Protein AF-A0A357WUJ0-F1 (afdb_monomer_lite)

Structure (mmCIF, N/CA/C/O backbone):
data_AF-A0A357WUJ0-F1
#
_entry.id   AF-A0A357WUJ0-F1
#
loop_
_atom_site.group_PDB
_atom_site.id
_atom_site.type_symbol
_atom_site.label_atom_id
_atom_site.label_alt_id
_atom_site.label_comp_id
_atom_site.label_asym_id
_atom_site.label_entity_id
_atom_site.label_seq_id
_atom_site.pdbx_PDB_ins_code
_atom_site.Cartn_x
_atom_site.Cartn_y
_atom_site.Cartn_z
_atom_site.occupancy
_atom_site.B_iso_or_equiv
_atom_site.auth_seq_id
_atom_site.auth_comp_id
_atom_site.auth_asym_id
_atom_site.auth_atom_id
_atom_site.pdbx_PDB_model_num
ATOM 1 N N . MET A 1 1 ? -15.437 -24.129 -7.606 1.00 64.75 1 MET A N 1
ATOM 2 C CA . MET A 1 1 ? -13.995 -24.449 -7.755 1.00 64.75 1 MET A CA 1
ATOM 3 C C . MET A 1 1 ? -13.403 -23.920 -9.060 1.00 64.75 1 MET A C 1
ATOM 5 O O . MET A 1 1 ? -12.441 -23.173 -8.972 1.00 64.75 1 MET A O 1
ATOM 9 N N . LYS A 1 2 ? -14.008 -24.182 -10.235 1.00 78.00 2 LYS A N 1
ATOM 10 C CA . LYS A 1 2 ? -13.553 -23.635 -11.537 1.00 78.00 2 LYS A CA 1
ATOM 11 C C . LYS A 1 2 ? -13.317 -22.113 -11.515 1.00 78.00 2 LYS A C 1
ATOM 13 O O . LYS A 1 2 ? -12.256 -21.658 -11.914 1.00 78.00 2 LYS A O 1
ATOM 18 N N . SER A 1 3 ? -14.244 -21.351 -10.926 1.00 80.38 3 SER A N 1
ATOM 19 C CA . SER A 1 3 ? -14.113 -19.890 -10.787 1.00 80.38 3 SER A CA 1
ATOM 20 C C . SER A 1 3 ? -12.886 -19.440 -9.983 1.00 80.38 3 SER A C 1
ATOM 22 O O . SER A 1 3 ? -12.303 -18.426 -10.331 1.00 80.38 3 SER A O 1
ATOM 24 N N . ARG A 1 4 ? -12.473 -20.183 -8.942 1.00 82.69 4 ARG A N 1
ATOM 25 C CA . ARG A 1 4 ? -11.323 -19.812 -8.092 1.00 82.69 4 ARG A CA 1
ATOM 26 C C . ARG A 1 4 ? -9.985 -20.037 -8.803 1.00 82.69 4 ARG A C 1
ATOM 28 O O . ARG A 1 4 ? -9.049 -19.269 -8.623 1.00 82.69 4 ARG A O 1
ATOM 35 N N . ILE A 1 5 ? -9.912 -21.089 -9.620 1.00 85.12 5 ILE A N 1
ATOM 36 C CA . ILE A 1 5 ? -8.725 -21.407 -10.425 1.00 85.12 5 ILE A CA 1
ATOM 37 C C . ILE A 1 5 ? -8.556 -20.357 -11.527 1.00 85.12 5 ILE A C 1
ATOM 39 O O . ILE A 1 5 ? -7.461 -19.843 -11.725 1.00 85.12 5 ILE A O 1
ATOM 43 N N . ILE A 1 6 ? -9.654 -19.986 -12.193 1.00 86.56 6 ILE A N 1
ATOM 44 C CA . ILE A 1 6 ? -9.647 -18.975 -13.255 1.00 86.56 6 ILE A CA 1
ATOM 45 C C . ILE A 1 6 ? -9.190 -17.614 -12.711 1.00 86.56 6 ILE A C 1
ATOM 47 O O . ILE A 1 6 ? -8.303 -17.002 -13.297 1.00 86.56 6 ILE A O 1
ATOM 51 N N . THR A 1 7 ? -9.713 -17.167 -11.562 1.00 86.81 7 THR A N 1
ATOM 52 C CA . THR A 1 7 ? -9.271 -15.904 -10.942 1.00 86.81 7 THR A CA 1
ATOM 53 C C . THR A 1 7 ? -7.803 -15.938 -10.523 1.00 86.81 7 THR A C 1
ATOM 55 O O . THR A 1 7 ? -7.110 -14.939 -10.684 1.00 86.81 7 THR A O 1
ATOM 58 N N . GLY A 1 8 ? -7.308 -17.083 -10.037 1.00 80.38 8 GLY A N 1
ATOM 59 C CA . GLY A 1 8 ? -5.894 -17.252 -9.690 1.00 80.38 8 GLY A CA 1
ATOM 60 C C . GLY A 1 8 ? -4.973 -17.129 -10.906 1.00 80.38 8 GLY A C 1
ATOM 61 O O . GLY A 1 8 ? -4.005 -16.376 -10.868 1.00 80.38 8 GLY A O 1
ATOM 62 N N . ILE A 1 9 ? -5.311 -17.802 -12.011 1.00 86.38 9 ILE A N 1
ATOM 63 C CA . ILE A 1 9 ? -4.540 -17.725 -13.263 1.00 86.38 9 ILE A CA 1
ATOM 64 C C . ILE A 1 9 ? -4.535 -16.293 -13.803 1.00 86.38 9 ILE A C 1
ATOM 66 O O . ILE A 1 9 ? -3.476 -15.775 -14.147 1.00 86.38 9 ILE A O 1
ATOM 70 N N . ILE A 1 10 ? -5.698 -15.634 -13.835 1.00 86.75 10 ILE A N 1
ATOM 71 C CA . ILE A 1 10 ? -5.809 -14.243 -14.295 1.00 86.75 10 ILE A CA 1
ATOM 72 C C . ILE A 1 10 ? -4.949 -13.319 -13.425 1.00 86.75 10 ILE A C 1
ATOM 74 O O . ILE A 1 10 ? -4.231 -12.484 -13.967 1.00 86.75 10 ILE A O 1
ATOM 78 N N . GLY A 1 11 ? -4.972 -13.492 -12.100 1.00 81.00 11 GLY A N 1
ATOM 79 C CA . GLY A 1 11 ? -4.160 -12.701 -11.175 1.00 81.00 11 GLY A CA 1
ATOM 80 C C . GLY A 1 11 ? -2.656 -12.865 -11.405 1.00 81.00 11 GLY A C 1
ATOM 81 O O . GLY A 1 11 ? -1.936 -11.872 -11.455 1.00 81.00 11 GLY A O 1
ATOM 82 N N . ILE A 1 12 ? -2.186 -14.099 -11.614 1.00 81.69 12 ILE A N 1
ATOM 83 C CA . ILE A 1 12 ? -0.768 -14.387 -11.886 1.00 81.69 12 ILE A CA 1
ATOM 84 C C . ILE A 1 12 ? -0.334 -13.773 -13.221 1.00 81.69 12 ILE A C 1
ATOM 86 O O . ILE A 1 12 ? 0.694 -13.104 -13.288 1.00 81.69 12 ILE A O 1
ATOM 90 N N . VAL A 1 13 ? -1.129 -13.954 -14.279 1.00 84.25 13 VAL A N 1
ATOM 91 C CA . VAL A 1 13 ? -0.835 -13.380 -15.602 1.00 84.25 13 VAL A CA 1
ATOM 92 C C . VAL A 1 13 ? -0.794 -11.853 -15.531 1.00 84.25 13 VAL A C 1
ATOM 94 O O . VAL A 1 13 ? 0.121 -11.232 -16.069 1.00 84.25 13 VAL A O 1
ATOM 97 N N . LEU A 1 14 ? -1.746 -11.243 -14.826 1.00 83.25 14 LEU A N 1
ATOM 98 C CA . LEU A 1 14 ? -1.808 -9.799 -14.635 1.00 83.25 14 LEU A CA 1
ATOM 99 C C . LEU A 1 14 ? -0.593 -9.279 -13.848 1.00 83.25 14 LEU A C 1
ATOM 101 O O . LEU A 1 14 ? -0.007 -8.277 -14.247 1.00 83.25 14 LEU A O 1
ATOM 105 N N . LEU A 1 15 ? -0.151 -9.989 -12.805 1.00 79.81 15 LEU A N 1
ATOM 106 C CA . LEU A 1 15 ? 1.065 -9.650 -12.059 1.00 79.81 15 LEU A CA 1
ATOM 107 C C . LEU A 1 15 ? 2.308 -9.673 -12.960 1.00 79.81 15 LEU A C 1
ATOM 109 O O . LEU A 1 15 ? 3.083 -8.716 -12.951 1.00 79.81 15 LEU A O 1
ATOM 113 N N . ILE A 1 16 ? 2.466 -10.714 -13.784 1.00 79.25 16 ILE A N 1
ATOM 114 C CA . ILE A 1 16 ? 3.590 -10.841 -14.727 1.00 79.25 16 ILE A CA 1
ATOM 115 C C . ILE A 1 16 ? 3.592 -9.681 -15.733 1.00 79.25 16 ILE A C 1
ATOM 117 O O . ILE A 1 16 ? 4.635 -9.080 -15.980 1.00 79.25 16 ILE A O 1
ATOM 121 N N . ILE A 1 17 ? 2.428 -9.320 -16.283 1.00 80.62 17 ILE A N 1
ATOM 122 C CA . ILE A 1 17 ? 2.306 -8.204 -17.234 1.00 80.62 17 ILE A CA 1
ATOM 123 C C . ILE A 1 17 ? 2.736 -6.882 -16.585 1.00 80.62 17 ILE A C 1
ATOM 125 O O . ILE A 1 17 ? 3.492 -6.114 -17.182 1.00 80.62 17 ILE A O 1
ATOM 129 N N . ILE A 1 18 ? 2.295 -6.616 -15.353 1.00 78.88 18 ILE A N 1
ATOM 130 C CA . ILE A 1 18 ? 2.636 -5.379 -14.636 1.00 78.88 18 ILE A CA 1
ATOM 131 C C . ILE A 1 18 ? 4.134 -5.341 -14.285 1.00 78.88 18 ILE A C 1
ATOM 133 O O . ILE A 1 18 ? 4.746 -4.271 -14.314 1.00 78.88 18 ILE A O 1
ATOM 137 N N . LEU A 1 19 ? 4.749 -6.499 -14.021 1.00 73.31 19 LEU A N 1
ATOM 138 C CA . LEU A 1 19 ? 6.188 -6.620 -13.776 1.00 73.31 19 LEU A CA 1
ATOM 139 C C . LEU A 1 19 ? 7.039 -6.353 -15.032 1.00 73.31 19 LEU A C 1
ATOM 141 O O . LEU A 1 19 ? 8.203 -5.985 -14.903 1.00 73.31 19 LEU A O 1
ATOM 145 N N . ILE A 1 20 ? 6.482 -6.496 -16.238 1.00 74.25 20 ILE A N 1
ATOM 146 C CA . ILE A 1 20 ? 7.167 -6.179 -17.506 1.00 74.25 20 ILE A CA 1
ATOM 147 C C . ILE A 1 20 ? 6.956 -4.704 -17.900 1.00 74.25 20 ILE A C 1
ATOM 149 O O . ILE A 1 20 ? 7.845 -4.081 -18.476 1.00 74.25 20 ILE A O 1
ATOM 153 N N . LEU A 1 21 ? 5.800 -4.122 -17.563 1.00 74.81 21 LEU A N 1
ATOM 154 C CA . LEU A 1 21 ? 5.463 -2.713 -17.816 1.00 74.81 21 LEU A CA 1
ATOM 155 C C . LEU A 1 21 ? 6.345 -1.734 -17.009 1.00 74.81 21 LEU A C 1
ATOM 157 O O . LEU A 1 21 ? 6.962 -2.144 -16.027 1.00 74.81 21 LEU A O 1
ATOM 161 N N . PRO A 1 22 ? 6.404 -0.429 -17.355 1.00 73.50 22 PRO A N 1
ATOM 162 C CA . PRO A 1 22 ? 7.285 0.522 -16.678 1.00 73.50 22 PRO A CA 1
ATOM 163 C C . PRO A 1 22 ? 7.011 0.579 -15.164 1.00 73.50 22 PRO A C 1
ATOM 165 O O . PRO A 1 22 ? 5.896 0.280 -14.728 1.00 73.50 22 PRO A O 1
ATOM 168 N N . PRO A 1 23 ? 7.997 0.991 -14.344 1.00 71.19 23 PRO A N 1
ATOM 169 C CA . PRO A 1 23 ? 7.908 0.959 -12.879 1.00 71.19 23 PRO A CA 1
ATOM 170 C C . PRO A 1 23 ? 6.668 1.674 -12.319 1.00 71.19 23 PRO A C 1
ATOM 172 O O . PRO A 1 23 ? 6.100 1.222 -11.327 1.00 71.19 23 PRO A O 1
ATOM 175 N N . ILE A 1 24 ? 6.169 2.702 -13.020 1.00 75.88 24 ILE A N 1
ATOM 176 C CA . ILE A 1 24 ? 4.910 3.402 -12.713 1.00 75.88 24 ILE A CA 1
ATOM 177 C C . ILE A 1 24 ? 3.708 2.453 -12.570 1.00 75.88 24 ILE A C 1
ATOM 179 O O . ILE A 1 24 ? 2.878 2.641 -11.682 1.00 75.88 24 ILE A O 1
ATOM 183 N N . ALA A 1 25 ? 3.617 1.417 -13.410 1.00 80.50 25 ALA A N 1
ATOM 184 C CA . ALA A 1 25 ? 2.480 0.503 -13.420 1.00 80.50 25 ALA A CA 1
ATOM 185 C C . ALA A 1 25 ? 2.437 -0.359 -12.152 1.00 80.50 25 ALA A C 1
ATOM 187 O O . ALA A 1 25 ? 1.358 -0.602 -11.613 1.00 80.50 25 ALA A O 1
ATOM 188 N N . LEU A 1 26 ? 3.603 -0.765 -11.633 1.00 79.56 26 LEU A N 1
ATOM 189 C CA . LEU A 1 26 ? 3.664 -1.479 -10.359 1.00 79.56 26 LEU A CA 1
ATOM 190 C C . LEU A 1 26 ? 3.274 -0.595 -9.191 1.00 79.56 26 LEU A C 1
ATOM 192 O O . LEU A 1 26 ? 2.575 -1.075 -8.314 1.00 79.56 26 LEU A O 1
ATOM 196 N N . PHE A 1 27 ? 3.676 0.675 -9.167 1.00 82.62 27 PHE A N 1
ATOM 197 C CA . PHE A 1 27 ? 3.281 1.566 -8.074 1.00 82.62 27 PHE A CA 1
ATOM 198 C C . PHE A 1 27 ? 1.765 1.743 -8.004 1.00 82.62 27 PHE A C 1
ATOM 200 O O . PHE A 1 27 ? 1.192 1.667 -6.921 1.00 82.62 27 PHE A O 1
ATOM 207 N N . ILE A 1 28 ? 1.106 1.894 -9.156 1.00 84.62 28 ILE A N 1
ATOM 208 C CA . ILE A 1 28 ? -0.358 1.970 -9.233 1.00 84.62 28 ILE A CA 1
ATOM 209 C C . ILE A 1 28 ? -0.990 0.654 -8.759 1.00 84.62 28 ILE A C 1
ATOM 211 O O . ILE A 1 28 ? -1.930 0.675 -7.966 1.00 84.62 28 ILE A O 1
ATOM 215 N N . ALA A 1 29 ? -0.455 -0.489 -9.195 1.00 85.75 29 ALA A N 1
ATOM 216 C CA . ALA A 1 29 ? -0.955 -1.800 -8.791 1.00 85.75 29 ALA A CA 1
ATOM 217 C C . ALA A 1 29 ? -0.766 -2.068 -7.289 1.00 85.75 29 ALA A C 1
ATOM 219 O O . ALA A 1 29 ? -1.701 -2.513 -6.628 1.00 85.75 29 ALA A O 1
ATOM 220 N N . LEU A 1 30 ? 0.408 -1.750 -6.732 1.00 85.25 30 LEU A N 1
ATOM 221 C CA . LEU A 1 30 ? 0.688 -1.848 -5.300 1.00 85.25 30 LEU A CA 1
ATOM 222 C C . LEU A 1 30 ? -0.183 -0.887 -4.495 1.00 85.25 30 LEU A C 1
ATOM 224 O O . LEU A 1 30 ? -0.688 -1.274 -3.452 1.00 85.25 30 LEU A O 1
ATOM 228 N N . SER A 1 31 ? -0.386 0.342 -4.969 1.00 87.81 31 SER A N 1
ATOM 229 C CA . SER A 1 31 ? -1.263 1.315 -4.312 1.00 87.81 31 SER A CA 1
ATOM 230 C C . SER A 1 31 ? -2.698 0.797 -4.233 1.00 87.81 31 SER A C 1
ATOM 232 O O . SER A 1 31 ? -3.291 0.782 -3.153 1.00 87.81 31 SER A O 1
ATOM 234 N N . ALA A 1 32 ? -3.225 0.280 -5.348 1.00 87.50 32 ALA A N 1
ATOM 235 C CA . ALA A 1 32 ? -4.545 -0.338 -5.390 1.00 87.50 32 ALA A CA 1
ATOM 236 C C . ALA A 1 32 ? -4.630 -1.575 -4.481 1.00 87.50 32 ALA A C 1
ATOM 238 O O . ALA A 1 32 ? -5.606 -1.724 -3.747 1.00 87.50 32 ALA A O 1
ATOM 239 N N . ALA A 1 33 ? -3.603 -2.431 -4.481 1.00 87.31 33 ALA A N 1
ATOM 240 C CA . ALA A 1 33 ? -3.540 -3.613 -3.625 1.00 87.31 33 ALA A CA 1
ATOM 241 C C . ALA A 1 33 ? -3.484 -3.246 -2.133 1.00 87.31 33 ALA A C 1
ATOM 243 O O . ALA A 1 33 ? -4.226 -3.822 -1.345 1.00 87.31 33 ALA A O 1
ATOM 244 N N . CYS A 1 34 ? -2.671 -2.260 -1.744 1.00 87.12 34 CYS A N 1
ATOM 245 C CA . CYS A 1 34 ? -2.598 -1.750 -0.375 1.00 87.12 34 CYS A CA 1
ATOM 246 C C . CYS A 1 34 ? -3.931 -1.148 0.077 1.00 87.12 34 CYS A C 1
ATOM 248 O O . CYS A 1 34 ? -4.398 -1.457 1.172 1.00 87.12 34 CYS A O 1
ATOM 250 N N . ALA A 1 35 ? -4.574 -0.345 -0.775 1.00 86.62 35 ALA A N 1
ATOM 251 C CA . ALA A 1 35 ? -5.876 0.241 -0.480 1.00 86.62 35 ALA A CA 1
ATOM 252 C C . ALA A 1 35 ? -6.963 -0.832 -0.299 1.00 86.62 35 ALA A C 1
ATOM 254 O O . ALA A 1 35 ? -7.726 -0.772 0.665 1.00 86.62 35 ALA A O 1
ATOM 255 N N . LEU A 1 36 ? -7.013 -1.826 -1.195 1.00 87.69 36 LEU A N 1
ATOM 256 C CA . LEU A 1 36 ? -7.961 -2.942 -1.120 1.00 87.69 36 LEU A CA 1
ATOM 257 C C . LEU A 1 36 ? -7.705 -3.823 0.102 1.00 87.69 36 LEU A C 1
ATOM 259 O O . LEU A 1 36 ? -8.644 -4.120 0.832 1.00 87.69 36 LEU A O 1
ATOM 263 N N . ALA A 1 37 ? -6.450 -4.183 0.370 1.00 85.69 37 ALA A N 1
ATOM 264 C CA . ALA A 1 37 ? -6.087 -4.991 1.529 1.00 85.69 37 ALA A CA 1
ATOM 265 C C . ALA A 1 37 ? -6.464 -4.295 2.840 1.00 85.69 37 ALA A C 1
ATOM 267 O O . ALA A 1 37 ? -7.031 -4.923 3.730 1.00 85.69 37 ALA A O 1
ATOM 268 N N . MET A 1 38 ? -6.213 -2.987 2.947 1.00 86.06 38 MET A N 1
ATOM 269 C CA . MET A 1 38 ? -6.623 -2.208 4.114 1.00 86.06 38 MET A CA 1
ATOM 270 C C . MET A 1 38 ? -8.141 -2.084 4.214 1.00 86.06 38 MET A C 1
ATOM 272 O O . MET A 1 38 ? -8.688 -2.239 5.302 1.00 86.06 38 MET A O 1
ATOM 276 N N . PHE A 1 39 ? -8.842 -1.858 3.104 1.00 85.50 39 PHE A N 1
ATOM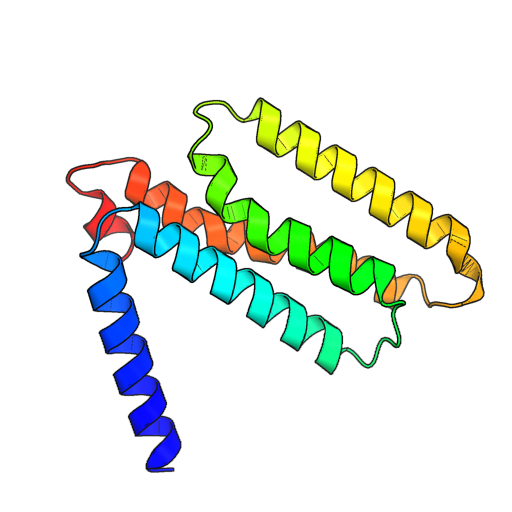 277 C CA . PHE A 1 39 ? -10.302 -1.845 3.093 1.00 85.50 39 PHE A CA 1
ATOM 278 C C . PHE A 1 39 ? -10.888 -3.179 3.582 1.00 85.50 39 PHE A C 1
ATOM 280 O O . PHE A 1 39 ? -11.746 -3.189 4.465 1.00 85.50 39 PHE A O 1
ATOM 287 N N . GLU A 1 40 ? -10.390 -4.306 3.069 1.00 85.00 40 GLU A N 1
ATOM 288 C CA . GLU A 1 40 ? -10.828 -5.641 3.479 1.00 85.00 40 GLU A CA 1
ATOM 289 C C . GLU A 1 40 ? -10.495 -5.927 4.948 1.00 85.00 40 GLU A C 1
ATOM 291 O O . GLU A 1 40 ? -11.379 -6.352 5.696 1.00 85.00 40 GLU A O 1
ATOM 296 N N . LEU A 1 41 ? -9.273 -5.617 5.397 1.00 82.31 41 LEU A N 1
ATOM 297 C CA . LEU A 1 41 ? -8.860 -5.758 6.798 1.00 82.31 41 LEU A CA 1
ATOM 298 C C . LEU A 1 41 ? -9.772 -4.960 7.734 1.00 82.31 41 LEU A C 1
ATOM 300 O O . LEU A 1 41 ? -10.284 -5.507 8.712 1.00 82.31 41 LEU A O 1
ATOM 304 N N . LEU A 1 42 ? -10.020 -3.683 7.430 1.00 77.00 42 LEU A N 1
ATOM 305 C CA . LEU A 1 42 ? -10.849 -2.823 8.275 1.00 77.00 42 LEU A CA 1
ATOM 306 C C . LEU A 1 42 ? -12.323 -3.247 8.246 1.00 77.00 42 LEU A C 1
ATOM 308 O O . LEU A 1 42 ? -12.973 -3.226 9.288 1.00 77.00 42 LEU A O 1
ATOM 312 N N . SER A 1 43 ? -12.838 -3.687 7.094 1.00 75.06 43 SER A N 1
ATOM 313 C CA . SER A 1 43 ? -14.217 -4.181 6.976 1.00 75.06 43 SER A CA 1
ATOM 314 C C . SER A 1 43 ? -14.449 -5.487 7.750 1.00 75.06 43 SER A C 1
ATOM 316 O O . SER A 1 43 ? -15.482 -5.642 8.401 1.00 75.06 43 SER A O 1
ATOM 318 N N . THR A 1 44 ? -13.466 -6.395 7.747 1.00 71.06 44 THR A N 1
ATOM 319 C CA . THR A 1 44 ? -13.543 -7.704 8.421 1.00 71.06 44 THR A CA 1
ATOM 320 C C . THR A 1 44 ? -13.376 -7.585 9.930 1.00 71.06 44 THR A C 1
ATOM 322 O O . THR A 1 44 ? -13.921 -8.385 10.685 1.00 71.06 44 THR A O 1
ATOM 325 N N . THR A 1 45 ? -12.665 -6.557 10.396 1.00 68.88 45 THR A N 1
ATOM 326 C CA . THR A 1 45 ? -12.433 -6.352 11.831 1.00 68.88 45 THR A CA 1
ATOM 327 C C . THR A 1 45 ? -13.738 -6.016 12.583 1.00 68.88 45 THR A C 1
ATOM 329 O O . THR A 1 45 ? -13.713 -5.918 13.806 1.00 68.88 45 THR A O 1
ATOM 332 N N . HIS A 1 46 ? -14.888 -5.841 11.898 1.00 55.44 46 HIS A N 1
ATOM 333 C CA . HIS A 1 46 ? -16.184 -5.411 12.465 1.00 55.44 46 HIS A CA 1
ATOM 334 C C . HIS A 1 46 ? -16.084 -4.177 13.374 1.00 55.44 46 HIS A C 1
ATOM 336 O O . HIS A 1 46 ? -17.030 -3.812 14.072 1.00 55.44 46 HIS A O 1
ATOM 342 N N . ALA A 1 47 ? -14.937 -3.504 13.346 1.00 52.91 47 ALA A N 1
ATOM 343 C CA . ALA A 1 47 ? -14.715 -2.262 14.015 1.00 52.91 47 ALA A CA 1
ATOM 344 C C . ALA A 1 47 ? -15.532 -1.263 13.214 1.00 52.91 47 ALA A C 1
ATOM 346 O O . ALA A 1 47 ? -15.174 -0.880 12.101 1.00 52.91 47 ALA A O 1
ATOM 347 N N . THR A 1 48 ? -16.647 -0.845 13.793 1.00 52.44 48 THR A N 1
ATOM 348 C CA . THR A 1 48 ? -17.427 0.335 13.423 1.00 52.44 48 THR A CA 1
ATOM 349 C C . THR A 1 48 ? -16.598 1.609 13.615 1.00 52.44 48 THR A C 1
ATOM 351 O O . THR A 1 48 ? -17.076 2.608 14.142 1.00 52.44 48 THR A O 1
ATOM 354 N N . LEU A 1 49 ? -15.321 1.579 13.235 1.00 58.97 49 LEU A N 1
ATOM 355 C CA . LEU A 1 49 ? -14.421 2.707 13.195 1.00 58.97 49 LEU A CA 1
ATOM 356 C C . LEU A 1 49 ? -15.066 3.784 12.342 1.00 58.97 49 LEU A C 1
ATOM 358 O O . LEU A 1 49 ? -15.533 3.520 11.232 1.00 58.97 49 LEU A O 1
ATOM 362 N N . ASP A 1 50 ? -15.084 5.004 12.871 1.00 69.81 50 ASP A N 1
ATOM 363 C CA . ASP A 1 50 ? -15.561 6.150 12.124 1.00 69.81 50 ASP A CA 1
ATOM 364 C C . ASP A 1 50 ? -14.910 6.189 10.757 1.00 69.81 50 ASP A C 1
ATOM 366 O O . ASP A 1 50 ? -13.710 5.936 10.587 1.00 69.81 50 ASP A O 1
ATOM 370 N N . ARG A 1 51 ? -15.731 6.604 9.794 1.00 76.00 51 ARG A N 1
ATOM 371 C CA . ARG A 1 51 ? -15.337 6.822 8.404 1.00 76.00 51 ARG A CA 1
ATOM 372 C C . ARG A 1 51 ? -14.035 7.624 8.310 1.00 76.00 51 ARG A C 1
ATOM 374 O O . ARG A 1 51 ? -13.239 7.360 7.422 1.00 76.00 51 ARG A O 1
ATOM 381 N N . GLY A 1 52 ? -13.785 8.531 9.259 1.00 77.44 52 GLY A N 1
ATOM 382 C CA . GLY A 1 52 ? -12.534 9.282 9.371 1.00 77.44 52 GLY A CA 1
ATOM 383 C C . GLY A 1 52 ? -11.284 8.408 9.532 1.00 77.44 52 GLY A C 1
ATOM 384 O O . GLY A 1 52 ? -10.349 8.571 8.758 1.00 77.44 52 GLY A O 1
ATOM 385 N N . MET A 1 53 ? -11.263 7.452 10.472 1.00 77.94 53 MET A N 1
ATOM 386 C CA . MET A 1 53 ? -10.098 6.562 10.639 1.00 77.94 53 MET A CA 1
ATOM 387 C C . MET A 1 53 ? -9.900 5.694 9.402 1.00 77.94 53 MET A C 1
ATOM 389 O O . MET A 1 53 ? -8.786 5.568 8.913 1.00 77.94 53 MET A O 1
ATOM 393 N N . LEU A 1 54 ? -10.995 5.174 8.850 1.00 82.38 54 LEU A N 1
ATOM 394 C CA . LEU A 1 54 ? -10.969 4.317 7.670 1.00 82.38 54 LEU A CA 1
ATOM 395 C C . LEU A 1 54 ? -10.364 5.052 6.457 1.00 82.38 54 LEU A C 1
ATOM 397 O O . LEU A 1 54 ? -9.432 4.556 5.826 1.00 82.38 54 LEU A O 1
ATOM 401 N N . ILE A 1 55 ? -10.831 6.272 6.177 1.00 84.56 55 ILE A N 1
ATOM 402 C CA . ILE A 1 55 ? -10.330 7.104 5.073 1.00 84.56 55 ILE A CA 1
ATOM 403 C C . ILE A 1 55 ? -8.853 7.461 5.278 1.00 84.56 55 ILE A C 1
ATOM 405 O O . ILE A 1 55 ? -8.064 7.390 4.334 1.00 84.56 55 ILE A O 1
ATOM 409 N N . VAL A 1 56 ? -8.455 7.813 6.503 1.00 86.44 56 VAL A N 1
ATOM 410 C CA . VAL A 1 56 ? -7.072 8.203 6.811 1.00 86.44 56 VAL A CA 1
ATOM 411 C C . VAL A 1 56 ? -6.118 7.012 6.663 1.00 86.44 56 VAL A C 1
ATOM 413 O O . VAL A 1 56 ? -5.079 7.144 6.021 1.00 86.44 56 VAL A O 1
ATOM 416 N N . SER A 1 57 ? -6.489 5.824 7.145 1.00 85.25 57 SER A N 1
ATOM 417 C CA . SER A 1 57 ? -5.679 4.608 6.995 1.00 85.25 57 SER A CA 1
ATOM 418 C C . SER A 1 57 ? -5.551 4.156 5.538 1.00 85.25 57 SER A C 1
ATOM 420 O O . SER A 1 57 ? -4.450 3.832 5.092 1.00 85.25 57 SER A O 1
ATOM 422 N N . ILE A 1 58 ? -6.653 4.161 4.775 1.00 86.94 58 ILE A N 1
ATOM 423 C CA . ILE A 1 58 ? -6.624 3.777 3.357 1.00 86.94 58 ILE A CA 1
ATOM 424 C C . ILE A 1 58 ? -5.782 4.765 2.552 1.00 86.94 58 ILE A C 1
ATOM 426 O O . ILE A 1 58 ? -4.907 4.339 1.800 1.00 86.94 58 ILE A O 1
ATOM 430 N N . SER A 1 59 ? -6.001 6.070 2.726 1.00 87.62 59 SER A N 1
ATOM 431 C CA . SER A 1 59 ? -5.253 7.089 1.980 1.00 87.62 59 SER A CA 1
ATOM 432 C C . SER A 1 59 ? -3.752 7.016 2.261 1.00 87.62 59 SER A C 1
ATOM 434 O O . SER A 1 59 ? -2.963 7.018 1.319 1.00 87.62 59 SER A O 1
ATOM 436 N N . TYR A 1 60 ? -3.351 6.838 3.523 1.00 88.00 60 TYR A N 1
ATOM 437 C CA . TYR A 1 60 ? -1.953 6.611 3.885 1.00 88.00 60 TYR A CA 1
ATOM 438 C C . TYR A 1 60 ? -1.375 5.354 3.212 1.00 88.00 60 TYR A C 1
ATOM 440 O O . TYR A 1 60 ? -0.333 5.424 2.558 1.00 88.00 60 TYR A O 1
ATOM 448 N N . SER A 1 61 ? -2.079 4.219 3.292 1.00 86.00 61 SER A N 1
ATOM 449 C CA . SER A 1 61 ? -1.621 2.958 2.692 1.00 86.00 61 SER A CA 1
ATOM 450 C C . SER A 1 61 ? -1.471 3.021 1.169 1.00 86.00 61 SER A C 1
ATOM 452 O O . SER A 1 61 ? -0.547 2.427 0.615 1.00 86.00 61 SER A O 1
ATOM 454 N N . ALA A 1 62 ? -2.346 3.772 0.497 1.00 86.62 62 ALA A N 1
ATOM 455 C CA . ALA A 1 62 ? -2.329 3.957 -0.947 1.00 86.62 62 ALA A CA 1
ATOM 456 C C . ALA A 1 62 ? -1.195 4.888 -1.400 1.00 86.62 62 ALA A C 1
ATOM 458 O O . ALA A 1 62 ? -0.660 4.716 -2.495 1.00 86.62 62 ALA A O 1
ATOM 459 N N . LEU A 1 63 ? -0.822 5.867 -0.572 1.00 86.19 63 LEU A N 1
ATOM 460 C CA . LEU A 1 63 ? 0.265 6.805 -0.858 1.00 86.19 63 LEU A CA 1
ATOM 461 C C . LEU A 1 63 ? 1.649 6.189 -0.625 1.00 86.19 63 LEU A C 1
ATOM 463 O O . LEU A 1 63 ? 2.610 6.605 -1.270 1.00 86.19 63 LEU A O 1
ATOM 467 N N . MET A 1 64 ? 1.753 5.178 0.244 1.00 82.75 64 MET A N 1
ATOM 468 C CA . MET A 1 64 ? 3.038 4.601 0.651 1.00 82.75 64 MET A CA 1
ATOM 469 C C . MET A 1 64 ? 3.935 4.127 -0.512 1.00 82.75 64 MET A C 1
ATOM 471 O O . MET A 1 64 ? 5.112 4.495 -0.529 1.00 82.75 64 MET A O 1
ATOM 475 N N . PRO A 1 65 ? 3.419 3.404 -1.529 1.00 81.25 65 PRO A N 1
ATOM 476 C CA . PRO A 1 65 ? 4.233 2.933 -2.651 1.00 81.25 65 PRO A CA 1
ATOM 477 C C . PRO A 1 65 ? 4.828 4.066 -3.497 1.00 81.25 65 PRO A C 1
ATOM 479 O O . PRO A 1 65 ? 5.860 3.875 -4.134 1.00 81.25 65 PRO A O 1
ATOM 482 N N . PHE A 1 66 ? 4.212 5.253 -3.496 1.00 81.25 66 PHE A N 1
ATOM 483 C CA . PHE A 1 66 ? 4.685 6.402 -4.271 1.00 81.25 66 PHE A CA 1
ATOM 484 C C . PHE A 1 66 ? 5.860 7.133 -3.618 1.00 81.25 66 PHE A C 1
ATOM 486 O O . PHE A 1 66 ? 6.559 7.876 -4.307 1.00 81.25 66 PHE A O 1
ATOM 493 N N . PHE A 1 67 ? 6.140 6.908 -2.328 1.00 78.38 67 PHE A N 1
ATOM 494 C CA . PHE A 1 67 ? 7.264 7.578 -1.666 1.00 78.38 67 PHE A CA 1
ATOM 495 C C . PHE A 1 67 ? 8.629 7.202 -2.229 1.00 78.38 67 PHE A C 1
ATOM 497 O O . PHE A 1 67 ? 9.566 7.977 -2.079 1.00 78.38 67 PHE A O 1
ATOM 504 N N . ILE A 1 68 ? 8.726 6.081 -2.945 1.00 71.38 68 ILE A N 1
ATOM 505 C CA . ILE A 1 68 ? 9.943 5.657 -3.649 1.00 71.38 68 ILE A CA 1
ATOM 506 C C . ILE A 1 68 ? 10.349 6.653 -4.748 1.00 71.38 68 ILE A C 1
ATOM 508 O O . ILE A 1 68 ? 11.522 6.727 -5.096 1.00 71.38 68 ILE A O 1
ATOM 512 N N . TYR A 1 69 ? 9.414 7.455 -5.273 1.00 69.88 69 TYR A N 1
ATOM 513 C CA . TYR A 1 69 ? 9.742 8.490 -6.258 1.00 69.88 69 TYR A CA 1
ATOM 514 C C . TYR A 1 69 ? 10.574 9.633 -5.658 1.00 69.88 69 TYR A C 1
ATOM 516 O O . TYR A 1 69 ? 11.263 10.354 -6.377 1.00 69.88 69 TYR A O 1
ATOM 524 N N . PHE A 1 70 ? 10.523 9.807 -4.338 1.00 70.31 70 PHE A N 1
ATOM 525 C CA . PHE A 1 70 ? 11.399 10.735 -3.650 1.00 70.31 70 PHE A CA 1
ATOM 526 C C . PHE A 1 70 ? 12.699 10.005 -3.311 1.00 70.31 70 PHE A C 1
ATOM 528 O O . PHE A 1 70 ? 12.714 9.106 -2.479 1.00 70.31 70 PHE A O 1
ATOM 535 N N . GLU A 1 71 ? 13.816 10.431 -3.905 1.00 66.50 71 GLU A N 1
ATOM 536 C CA . GLU A 1 71 ? 15.154 9.870 -3.632 1.00 66.50 71 GLU A CA 1
ATOM 537 C C . GLU A 1 71 ? 15.596 10.009 -2.160 1.00 66.50 71 GLU A C 1
ATOM 539 O O . GLU A 1 71 ? 16.609 9.449 -1.745 1.00 66.50 71 GLU A O 1
ATOM 544 N N . SER A 1 72 ? 14.840 10.752 -1.347 1.00 73.06 72 SER A N 1
ATOM 545 C CA . SER A 1 72 ? 15.115 10.970 0.070 1.00 73.06 72 SER A CA 1
ATOM 546 C C . SER A 1 72 ? 14.066 10.301 0.959 1.00 73.06 72 SER A C 1
ATOM 548 O O . SER A 1 72 ? 12.867 10.345 0.694 1.00 73.06 72 SER A O 1
ATOM 550 N N . LEU A 1 73 ? 14.522 9.740 2.083 1.00 74.38 73 LEU A N 1
ATOM 551 C CA . LEU A 1 73 ? 13.653 9.135 3.102 1.00 74.38 73 LEU A CA 1
ATOM 552 C C . LEU A 1 73 ? 12.859 10.176 3.918 1.00 74.38 73 LEU A C 1
ATOM 554 O O . LEU A 1 73 ? 11.904 9.839 4.619 1.00 74.38 73 LEU A O 1
ATOM 558 N N . LEU A 1 74 ? 13.266 11.447 3.837 1.00 81.06 74 LEU A N 1
ATOM 559 C CA . LEU A 1 74 ? 12.698 12.566 4.588 1.00 81.06 74 LEU A CA 1
ATOM 560 C C . LEU A 1 74 ? 11.185 12.743 4.359 1.00 81.06 74 LEU A C 1
ATOM 562 O O . LEU A 1 74 ? 10.452 12.678 5.347 1.00 81.06 74 LEU A O 1
ATOM 566 N N . PRO A 1 75 ? 10.669 12.902 3.123 1.00 81.75 75 PRO A N 1
ATOM 567 C CA . PRO A 1 75 ? 9.234 13.069 2.885 1.00 81.75 75 PRO A CA 1
ATOM 568 C C . PRO A 1 75 ? 8.403 11.888 3.391 1.00 81.75 75 PRO A C 1
ATOM 570 O O . PRO A 1 75 ? 7.358 12.105 4.004 1.00 81.75 75 PRO A O 1
ATOM 573 N N . ALA A 1 76 ? 8.891 10.656 3.216 1.00 81.69 76 ALA A N 1
ATOM 574 C CA . ALA A 1 76 ? 8.220 9.468 3.735 1.00 81.69 76 ALA A CA 1
ATOM 575 C C . ALA A 1 76 ? 8.106 9.531 5.265 1.00 81.69 76 ALA A C 1
ATOM 577 O O . ALA A 1 76 ? 7.012 9.383 5.803 1.00 81.69 76 ALA A O 1
ATOM 578 N N . SER A 1 77 ? 9.212 9.825 5.960 1.00 84.00 77 SER A N 1
ATOM 579 C CA . SER A 1 77 ? 9.236 9.929 7.426 1.00 84.00 77 SER A CA 1
ATOM 580 C C . SER A 1 77 ? 8.363 11.063 7.980 1.00 84.00 77 SER A C 1
ATOM 582 O O . SER A 1 77 ? 7.714 10.896 9.008 1.00 84.00 77 SER A O 1
ATOM 584 N N . ILE A 1 78 ? 8.287 12.203 7.288 1.00 88.44 78 ILE A N 1
ATOM 585 C CA . ILE A 1 78 ? 7.426 13.324 7.689 1.00 88.44 78 ILE A CA 1
ATOM 586 C C . ILE A 1 78 ? 5.953 12.926 7.574 1.00 88.44 78 ILE A C 1
ATOM 588 O O . ILE A 1 78 ? 5.165 13.215 8.474 1.00 88.44 78 ILE A O 1
ATOM 592 N N . ILE A 1 79 ? 5.572 12.240 6.495 1.00 88.44 79 ILE A N 1
ATOM 593 C CA . ILE A 1 79 ? 4.178 11.849 6.265 1.00 88.44 79 ILE A CA 1
ATOM 594 C C . ILE A 1 79 ? 3.764 10.694 7.176 1.00 88.44 79 ILE A C 1
ATOM 596 O O . ILE A 1 79 ? 2.644 10.708 7.684 1.00 88.44 79 ILE A O 1
ATOM 600 N N . THR A 1 80 ? 4.654 9.737 7.458 1.00 86.38 80 THR A N 1
ATOM 601 C CA . THR A 1 80 ? 4.382 8.694 8.461 1.00 86.38 80 THR A CA 1
ATOM 602 C C . THR A 1 80 ? 4.196 9.298 9.854 1.00 86.38 80 THR A C 1
ATOM 604 O O . THR A 1 80 ? 3.283 8.900 10.576 1.00 86.38 80 THR A O 1
ATOM 607 N N . LEU A 1 81 ? 4.999 10.301 10.221 1.00 88.62 81 LEU A N 1
ATOM 608 C CA . LEU A 1 81 ? 4.878 11.006 11.496 1.00 88.62 81 LEU A CA 1
ATOM 609 C C . LEU A 1 81 ? 3.570 11.806 11.562 1.00 88.62 81 LEU A C 1
ATOM 611 O O . LEU A 1 81 ? 2.838 11.705 12.546 1.00 88.62 81 LEU A O 1
ATOM 615 N N . LEU A 1 82 ? 3.224 12.539 10.501 1.00 91.12 82 LEU A N 1
ATOM 616 C CA . LEU A 1 82 ? 1.951 13.254 10.406 1.00 91.12 82 LEU A CA 1
ATOM 617 C C . LEU A 1 82 ? 0.759 12.293 10.540 1.00 91.12 82 LEU A C 1
ATOM 619 O O . LEU A 1 82 ? -0.174 12.570 11.292 1.00 91.12 82 LEU A O 1
ATOM 623 N N . TYR A 1 83 ? 0.814 11.144 9.862 1.00 89.81 83 TYR A N 1
ATOM 624 C CA . TYR A 1 83 ? -0.189 10.087 9.968 1.00 89.81 83 TYR A CA 1
ATOM 625 C C . TYR A 1 83 ? -0.335 9.574 11.407 1.00 89.81 83 TYR A C 1
ATOM 627 O O . TYR A 1 83 ? -1.453 9.489 11.918 1.00 89.81 83 TYR A O 1
ATOM 635 N N . LEU A 1 84 ? 0.783 9.291 12.084 1.00 89.94 84 LEU A N 1
ATOM 636 C CA . LEU A 1 84 ? 0.790 8.866 13.485 1.00 89.94 84 LEU A CA 1
ATOM 637 C C . LEU A 1 84 ? 0.136 9.906 14.397 1.00 89.94 84 LEU A C 1
ATOM 639 O O . LEU A 1 84 ? -0.719 9.545 15.202 1.00 89.94 84 LEU A O 1
ATOM 643 N N . ILE A 1 85 ? 0.481 11.190 14.247 1.00 91.38 85 ILE A N 1
ATOM 644 C CA . ILE A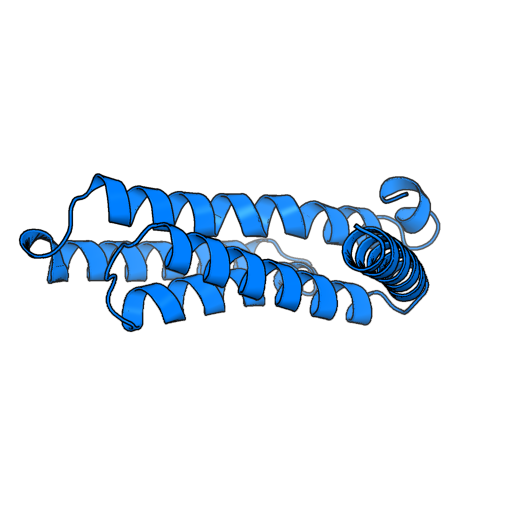 1 85 ? -0.128 12.272 15.034 1.00 91.38 85 ILE A CA 1
ATOM 645 C C . ILE A 1 85 ? -1.641 12.310 14.806 1.00 91.38 85 ILE A C 1
ATOM 647 O O . ILE A 1 85 ? -2.397 12.336 15.775 1.00 91.38 85 ILE A O 1
ATOM 651 N N . ILE A 1 86 ? -2.095 12.272 13.549 1.00 89.69 86 ILE A N 1
ATOM 652 C CA . ILE A 1 86 ? -3.527 12.311 13.216 1.00 89.69 86 ILE A CA 1
ATOM 653 C C . ILE A 1 86 ? -4.260 11.125 13.848 1.00 89.69 86 ILE A C 1
ATOM 655 O O . ILE A 1 86 ? -5.306 11.315 14.469 1.00 89.69 86 ILE A O 1
ATOM 659 N N . MET A 1 87 ? -3.710 9.914 13.734 1.00 85.88 87 MET A N 1
ATOM 660 C CA . MET A 1 87 ? -4.315 8.710 14.306 1.00 85.88 87 MET A CA 1
ATOM 661 C C . MET A 1 87 ? -4.372 8.765 15.835 1.00 85.88 87 MET A C 1
ATOM 663 O O . MET A 1 87 ? -5.410 8.441 16.410 1.00 85.88 87 MET A O 1
ATOM 667 N N . ILE A 1 88 ? -3.307 9.234 16.493 1.00 87.12 88 ILE A N 1
ATOM 668 C CA . ILE A 1 88 ? -3.264 9.405 17.952 1.00 87.12 88 ILE A CA 1
ATOM 669 C C . ILE A 1 88 ? -4.279 10.462 18.402 1.00 87.12 88 ILE A C 1
ATOM 671 O O . ILE A 1 88 ? -5.051 10.212 19.325 1.00 87.12 88 ILE A O 1
ATOM 675 N N . CYS A 1 89 ? -4.346 11.619 17.736 1.00 88.06 89 CYS A N 1
ATOM 676 C CA . CYS A 1 89 ? -5.344 12.648 18.034 1.00 88.06 89 CYS A CA 1
ATOM 677 C C . CYS A 1 89 ? -6.773 12.112 17.883 1.00 88.06 89 CYS A C 1
ATOM 679 O O . CYS A 1 89 ? -7.625 12.361 18.736 1.00 88.06 89 CYS A O 1
ATOM 681 N N . LEU A 1 90 ? -7.030 11.341 16.825 1.00 84.25 90 LEU A N 1
ATOM 682 C CA . LEU A 1 90 ? -8.338 10.755 16.554 1.00 84.25 90 LEU A CA 1
ATOM 683 C C . LEU A 1 90 ? -8.706 9.668 17.576 1.00 84.25 90 LEU A C 1
ATOM 685 O O . LEU A 1 90 ? -9.873 9.555 17.950 1.00 84.25 90 LEU A O 1
ATOM 689 N N . GLN A 1 91 ? -7.714 8.926 18.076 1.00 81.50 91 GLN A N 1
ATOM 690 C CA . GLN A 1 91 ? -7.867 7.961 19.165 1.00 81.50 91 GLN A CA 1
ATOM 691 C C . GLN A 1 91 ? -8.149 8.650 20.509 1.00 81.50 91 GLN A C 1
ATOM 693 O O . GLN A 1 91 ? -9.045 8.212 21.225 1.00 81.50 91 GLN A O 1
ATOM 698 N N . ILE A 1 92 ? -7.458 9.750 20.837 1.00 84.12 92 ILE A N 1
ATOM 699 C CA . ILE A 1 92 ? -7.701 10.534 22.064 1.00 84.12 92 ILE A CA 1
ATOM 700 C C . ILE A 1 92 ? -9.101 11.156 22.038 1.00 84.12 92 ILE A C 1
ATOM 702 O O . ILE A 1 92 ? -9.852 11.044 23.009 1.00 84.12 92 ILE A O 1
ATOM 706 N N . TYR A 1 93 ? -9.479 11.772 20.914 1.00 82.56 93 TYR A N 1
ATOM 707 C CA . TYR A 1 93 ? -10.787 12.411 20.762 1.00 82.56 93 TYR A CA 1
ATOM 708 C C . TYR A 1 93 ? -11.942 11.415 20.946 1.00 82.56 93 TYR A C 1
ATOM 710 O O . TYR A 1 93 ? -12.990 11.764 21.485 1.00 82.56 93 TYR A O 1
ATOM 718 N N . ARG A 1 94 ? -11.742 10.154 20.547 1.00 75.06 94 ARG A N 1
ATOM 719 C CA . ARG A 1 94 ? -12.771 9.102 20.571 1.00 75.06 94 ARG A CA 1
ATOM 720 C C . ARG A 1 94 ? -12.488 7.986 21.571 1.00 75.06 94 ARG A C 1
ATOM 722 O O . ARG A 1 94 ? -13.042 6.897 21.429 1.00 75.06 94 ARG A O 1
ATOM 729 N N . HIS A 1 95 ? -11.692 8.263 22.605 1.00 70.75 95 HIS A N 1
ATOM 730 C CA . HIS A 1 95 ? -11.260 7.249 23.574 1.00 70.75 95 HIS A CA 1
ATOM 731 C C . HIS A 1 95 ? -12.426 6.524 24.272 1.00 70.75 95 HIS A C 1
ATOM 733 O O . HIS A 1 95 ? -12.280 5.377 24.671 1.00 70.75 95 HIS A O 1
ATOM 739 N N . ASN A 1 96 ? -13.586 7.178 24.395 1.00 63.84 96 ASN A N 1
ATOM 740 C CA . ASN A 1 96 ? -14.773 6.626 25.052 1.00 63.84 96 ASN A CA 1
ATOM 741 C C . ASN A 1 96 ? -15.627 5.713 24.158 1.00 63.84 96 ASN A C 1
ATOM 743 O O . ASN A 1 96 ? -16.525 5.045 24.662 1.00 63.84 96 ASN A O 1
ATOM 747 N N . LEU A 1 97 ? -15.401 5.709 22.841 1.00 64.06 97 LEU A N 1
ATOM 748 C CA . LEU A 1 97 ? -16.269 5.018 21.880 1.00 64.06 97 LEU A CA 1
ATOM 749 C C . LEU A 1 97 ? -15.692 3.677 21.406 1.00 64.06 97 LEU A C 1
ATOM 751 O O . LEU A 1 97 ? -16.453 2.816 20.974 1.00 64.06 97 LEU A O 1
ATOM 755 N N . TYR A 1 98 ? -14.369 3.488 21.474 1.00 67.56 98 TYR A N 1
ATOM 756 C CA . TYR A 1 98 ? -13.691 2.334 20.877 1.00 67.56 98 TYR A CA 1
ATOM 757 C C . TYR A 1 98 ? -12.647 1.733 21.809 1.00 67.56 98 TYR A C 1
ATOM 759 O O . TYR A 1 98 ? -11.913 2.455 22.482 1.00 67.56 98 TYR A O 1
ATOM 767 N N . SER A 1 99 ? -12.543 0.401 21.796 1.00 74.19 99 SER A N 1
ATOM 768 C CA . SER A 1 99 ? -11.478 -0.305 22.510 1.00 74.19 99 SER A CA 1
ATOM 769 C C . SER A 1 99 ? -10.114 0.057 21.923 1.00 74.19 99 SER A C 1
ATOM 771 O O . SER A 1 99 ? -9.921 0.044 20.703 1.00 74.19 99 SER A O 1
ATOM 773 N N . ILE A 1 100 ? -9.154 0.317 22.813 1.00 75.00 100 ILE A N 1
ATOM 774 C CA . ILE A 1 100 ? -7.756 0.612 22.474 1.00 75.00 100 ILE A CA 1
ATOM 775 C C . ILE A 1 100 ? -7.153 -0.503 21.610 1.00 75.00 100 ILE A C 1
ATOM 777 O O . ILE A 1 100 ? -6.332 -0.227 20.736 1.00 75.00 100 ILE A O 1
ATOM 781 N N . GLU A 1 101 ? -7.572 -1.753 21.809 1.00 76.88 101 GLU A N 1
ATOM 782 C CA . GLU A 1 101 ? -7.071 -2.902 21.048 1.00 76.88 101 GLU A CA 1
ATOM 783 C C . GLU A 1 101 ? -7.407 -2.787 19.556 1.00 76.88 101 GLU A C 1
ATOM 785 O O . GLU A 1 101 ? -6.548 -3.005 18.702 1.00 76.88 101 GLU A O 1
ATOM 790 N N . GLN A 1 102 ? -8.631 -2.366 19.230 1.00 75.50 102 GLN A N 1
ATOM 791 C CA . GLN A 1 102 ? -9.103 -2.262 17.848 1.00 75.50 102 GLN A CA 1
ATOM 792 C C . GLN A 1 102 ? -8.435 -1.101 17.105 1.00 75.50 102 GLN A C 1
ATOM 794 O O . GLN A 1 102 ? -8.014 -1.253 15.957 1.00 75.50 102 GLN A O 1
ATOM 799 N N . THR A 1 103 ? -8.294 0.059 17.753 1.00 78.44 103 THR A N 1
ATOM 800 C CA . THR A 1 103 ? -7.636 1.229 17.150 1.00 78.44 103 THR A CA 1
ATOM 801 C C . THR A 1 103 ? -6.142 0.993 16.956 1.00 78.44 103 THR A C 1
ATOM 803 O O . THR A 1 103 ? -5.593 1.350 15.913 1.00 78.44 103 THR A O 1
ATOM 806 N N . SER A 1 104 ? -5.494 0.341 17.926 1.00 80.62 104 SER A N 1
ATOM 807 C CA . SER A 1 104 ? -4.068 0.010 17.859 1.00 80.62 104 SER A CA 1
ATOM 808 C C . SER A 1 104 ? -3.783 -1.048 16.796 1.00 80.62 104 SER A C 1
ATOM 810 O O . SER A 1 104 ? -2.792 -0.932 16.080 1.00 80.62 104 SER A O 1
ATOM 812 N N . PHE A 1 105 ? -4.669 -2.037 16.628 1.00 83.81 105 PHE A N 1
ATOM 813 C CA . PHE A 1 105 ? -4.558 -3.025 15.554 1.00 83.81 105 PHE A CA 1
ATOM 814 C C . PHE A 1 105 ? -4.616 -2.371 14.169 1.00 83.81 105 PHE A C 1
ATOM 816 O O . PHE A 1 105 ? -3.774 -2.652 13.318 1.00 83.81 105 PHE A O 1
ATOM 823 N N . VAL A 1 106 ? -5.561 -1.450 13.952 1.00 83.44 106 VAL A N 1
ATOM 824 C CA . VAL A 1 106 ? -5.682 -0.728 12.676 1.00 83.44 106 VAL A CA 1
ATOM 825 C C . VAL A 1 106 ? -4.472 0.157 12.410 1.00 83.44 106 VAL A C 1
ATOM 827 O O . VAL A 1 106 ? -3.942 0.140 11.299 1.00 83.44 106 VAL A O 1
ATOM 830 N N . LEU A 1 107 ? -3.987 0.875 13.426 1.00 85.19 107 LEU A N 1
ATOM 831 C CA . LEU A 1 107 ? -2.758 1.658 13.323 1.00 85.19 107 LEU A CA 1
ATOM 832 C C . LEU A 1 107 ? -1.568 0.764 12.945 1.00 85.19 107 LEU A C 1
ATOM 834 O O . LEU A 1 107 ? -0.851 1.068 11.993 1.00 85.19 107 LEU A O 1
ATOM 838 N N . LEU A 1 108 ? -1.386 -0.365 13.629 1.00 86.94 108 LEU A N 1
ATOM 839 C CA . LEU A 1 108 ? -0.280 -1.285 13.374 1.00 86.94 108 LEU A CA 1
ATOM 840 C C . LEU A 1 108 ? -0.345 -1.874 11.958 1.00 86.94 108 LEU A C 1
ATOM 842 O O . LEU A 1 108 ? 0.635 -1.808 11.216 1.00 86.94 108 LEU A O 1
ATOM 846 N N . MET A 1 109 ? -1.506 -2.389 11.553 1.00 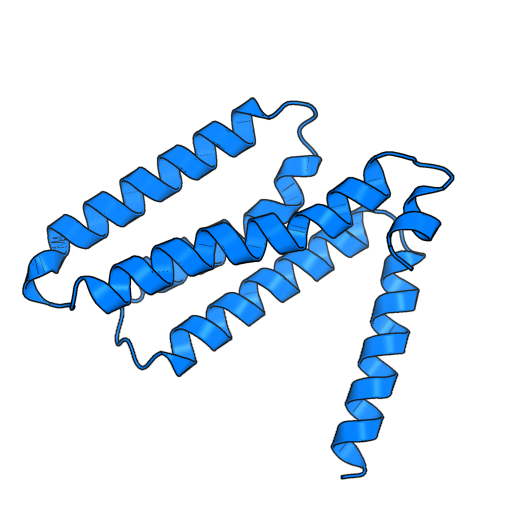85.88 109 MET A N 1
ATOM 847 C CA . MET A 1 109 ? -1.692 -2.980 10.226 1.00 85.88 109 MET A CA 1
ATOM 848 C C . MET A 1 109 ? -1.503 -1.954 9.109 1.00 85.88 109 MET A C 1
ATOM 850 O O . MET A 1 109 ? -0.857 -2.253 8.109 1.00 85.88 109 MET A O 1
ATOM 854 N N . SER A 1 110 ? -1.976 -0.722 9.309 1.00 84.62 110 SER A N 1
ATOM 855 C CA . SER A 1 110 ? -1.810 0.367 8.340 1.00 84.62 110 SER A CA 1
ATOM 856 C C . SER A 1 110 ? -0.371 0.816 8.121 1.00 84.62 110 SER A C 1
ATOM 858 O O . SER A 1 110 ? -0.080 1.392 7.080 1.00 84.6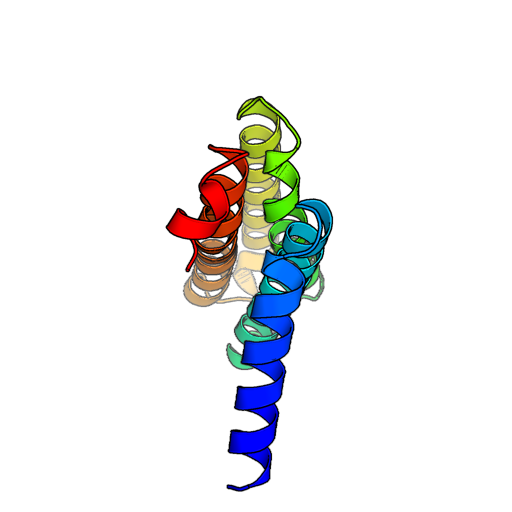2 110 SER A O 1
ATOM 860 N N . LEU A 1 111 ? 0.524 0.563 9.077 1.00 85.62 111 LEU A N 1
ATOM 861 C CA . LEU A 1 111 ? 1.945 0.865 8.945 1.00 85.62 111 LEU A CA 1
ATOM 862 C C . LEU A 1 111 ? 2.696 -0.334 8.384 1.00 85.62 111 LEU A C 1
ATOM 864 O O . LEU A 1 111 ? 3.373 -0.217 7.367 1.00 85.62 111 LEU A O 1
ATOM 868 N N . ILE A 1 112 ? 2.556 -1.493 9.028 1.00 86.88 112 ILE A N 1
ATOM 869 C CA . ILE A 1 112 ? 3.336 -2.681 8.681 1.00 86.88 112 ILE A CA 1
ATOM 870 C C . ILE A 1 112 ? 2.998 -3.139 7.266 1.00 86.88 112 ILE A C 1
ATOM 872 O O . ILE A 1 112 ? 3.908 -3.343 6.468 1.00 86.88 112 ILE A O 1
ATOM 876 N N . PHE A 1 113 ? 1.711 -3.254 6.923 1.00 85.94 113 PHE A N 1
ATOM 877 C CA . PHE A 1 113 ? 1.313 -3.834 5.644 1.00 85.94 113 PHE A CA 1
ATOM 878 C C . PHE A 1 113 ? 1.827 -3.021 4.443 1.00 85.94 113 PHE A C 1
ATOM 880 O O . PHE A 1 113 ? 2.531 -3.594 3.609 1.00 85.94 113 PHE A O 1
ATOM 887 N N . PRO A 1 114 ? 1.592 -1.697 4.344 1.00 84.75 114 PRO A N 1
ATOM 888 C CA . PRO A 1 114 ? 2.042 -0.926 3.188 1.00 84.75 114 PRO A CA 1
ATOM 889 C C . PRO A 1 114 ? 3.561 -0.776 3.130 1.00 84.75 114 PRO A C 1
ATOM 891 O O . PRO A 1 114 ? 4.113 -0.760 2.031 1.00 84.75 114 PRO A O 1
ATOM 894 N N . ILE A 1 115 ? 4.252 -0.708 4.276 1.00 84.25 115 ILE A N 1
ATOM 895 C CA . ILE A 1 115 ? 5.724 -0.684 4.327 1.00 84.25 115 ILE A CA 1
ATOM 896 C C . ILE A 1 115 ? 6.292 -2.002 3.795 1.00 84.25 115 ILE A C 1
ATOM 898 O O . ILE A 1 115 ? 7.139 -1.989 2.901 1.00 84.25 115 ILE A O 1
ATOM 902 N N . SER A 1 116 ? 5.800 -3.138 4.299 1.00 84.81 116 SER A N 1
ATOM 903 C CA . SER A 1 116 ? 6.229 -4.462 3.850 1.00 84.81 116 SER A CA 1
ATOM 904 C C . SER A 1 116 ? 5.946 -4.665 2.366 1.00 84.81 116 SER A C 1
ATOM 906 O O . SER A 1 116 ? 6.826 -5.122 1.643 1.00 84.81 116 SER A O 1
ATOM 908 N N . PHE A 1 117 ? 4.767 -4.275 1.881 1.00 81.38 117 PHE A N 1
ATOM 909 C CA . PHE A 1 117 ? 4.411 -4.444 0.472 1.00 81.38 117 PHE A CA 1
ATOM 910 C C . PHE A 1 117 ? 5.238 -3.529 -0.445 1.00 81.38 117 PHE A C 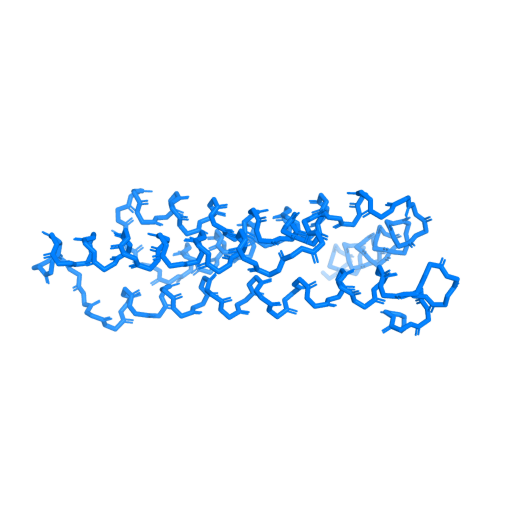1
ATOM 912 O O . PHE A 1 117 ? 5.719 -3.968 -1.486 1.00 81.38 117 PHE A O 1
ATOM 919 N N . SER A 1 118 ? 5.503 -2.286 -0.027 1.00 81.31 118 SER A N 1
ATOM 920 C CA . SER A 1 118 ? 6.316 -1.330 -0.798 1.00 81.31 118 SER A CA 1
ATOM 921 C C . SER A 1 118 ? 7.770 -1.783 -0.992 1.00 81.31 118 SER A C 1
ATOM 923 O O . SER A 1 118 ? 8.416 -1.344 -1.944 1.00 81.31 118 SER A O 1
ATOM 925 N N . SER A 1 119 ? 8.285 -2.698 -0.159 1.00 76.88 119 SER A N 1
ATOM 926 C CA . SER A 1 119 ? 9.629 -3.273 -0.334 1.00 76.88 119 SER A CA 1
ATOM 927 C C . SER A 1 119 ? 9.813 -3.969 -1.691 1.00 76.88 119 SER A C 1
ATOM 929 O O . SER A 1 119 ? 10.886 -3.874 -2.284 1.00 76.88 119 SER A O 1
ATOM 931 N N . VAL A 1 120 ? 8.753 -4.570 -2.245 1.00 78.19 120 VAL A N 1
ATOM 932 C CA . VAL A 1 120 ? 8.765 -5.194 -3.580 1.00 78.19 120 VAL A CA 1
ATOM 933 C C . VAL A 1 120 ? 9.057 -4.155 -4.662 1.00 78.19 120 VAL A C 1
ATOM 935 O O . VAL A 1 120 ? 9.856 -4.382 -5.571 1.00 78.19 120 VAL A O 1
ATOM 938 N N . ALA A 1 121 ? 8.442 -2.980 -4.546 1.00 76.44 121 ALA A N 1
ATOM 939 C CA . ALA A 1 121 ? 8.677 -1.892 -5.480 1.00 76.44 121 ALA A CA 1
ATOM 940 C C . ALA A 1 121 ? 10.081 -1.284 -5.305 1.00 76.44 121 ALA A C 1
ATOM 942 O O . ALA A 1 121 ? 10.719 -0.928 -6.296 1.00 76.44 121 ALA A O 1
ATOM 943 N N . TYR A 1 122 ? 10.593 -1.237 -4.070 1.00 74.00 122 TYR A N 1
ATOM 944 C CA . TYR A 1 122 ? 11.956 -0.786 -3.778 1.00 74.00 122 TYR A CA 1
ATOM 945 C C . TYR A 1 122 ? 13.011 -1.701 -4.417 1.00 74.00 122 TYR A C 1
ATOM 947 O O . TYR A 1 122 ? 13.918 -1.215 -5.089 1.00 74.00 122 TYR A O 1
ATOM 955 N N . LEU A 1 123 ? 12.855 -3.024 -4.286 1.00 75.50 123 LEU A N 1
ATOM 956 C CA . LEU A 1 123 ? 13.761 -4.010 -4.890 1.00 75.50 123 LEU A CA 1
ATOM 957 C C . LEU A 1 123 ? 13.806 -3.907 -6.417 1.00 75.50 123 LEU A C 1
ATOM 959 O O . LEU A 1 123 ? 14.878 -4.027 -7.011 1.00 75.50 123 LEU A O 1
ATOM 963 N N . ARG A 1 124 ? 12.667 -3.618 -7.058 1.00 72.38 124 ARG A N 1
ATOM 964 C CA . ARG A 1 124 ? 12.625 -3.436 -8.511 1.00 72.38 124 ARG A CA 1
ATOM 965 C C . ARG A 1 124 ? 13.364 -2.184 -8.977 1.00 72.38 124 ARG A C 1
ATOM 967 O O . ARG A 1 124 ? 14.011 -2.219 -10.018 1.00 72.38 124 ARG A O 1
ATOM 974 N N . VAL A 1 125 ? 13.245 -1.078 -8.242 1.00 72.38 125 VAL A N 1
ATOM 975 C CA . VAL A 1 125 ? 13.876 0.202 -8.612 1.00 72.38 125 VAL A CA 1
ATOM 976 C C . VAL A 1 125 ? 15.362 0.237 -8.249 1.00 72.38 125 VAL A C 1
ATOM 978 O O . VAL A 1 125 ? 16.126 0.935 -8.911 1.00 72.38 125 VAL A O 1
ATOM 981 N N . PHE A 1 126 ? 15.794 -0.553 -7.261 1.00 70.50 126 PHE A N 1
ATOM 982 C CA . PHE A 1 126 ? 17.186 -0.595 -6.803 1.00 70.50 126 PHE A CA 1
ATOM 983 C C . PHE A 1 126 ? 18.194 -0.908 -7.921 1.00 70.50 126 PHE A C 1
ATOM 985 O O . PHE A 1 126 ? 19.292 -0.357 -7.932 1.00 70.50 126 PHE A O 1
ATOM 992 N N . ASN A 1 127 ? 17.830 -1.757 -8.887 1.00 65.38 127 ASN A N 1
ATOM 993 C CA . ASN A 1 127 ? 18.663 -2.015 -10.057 1.00 65.38 127 ASN A CA 1
ATOM 994 C C . ASN A 1 127 ? 17.808 -2.018 -11.331 1.00 65.38 127 ASN A C 1
ATOM 996 O O . ASN A 1 127 ? 17.046 -2.945 -11.578 1.00 65.38 127 ASN A O 1
ATOM 1000 N N . ASN A 1 128 ? 17.967 -0.999 -12.179 1.00 62.28 128 ASN A N 1
ATOM 1001 C CA . ASN A 1 128 ? 17.182 -0.841 -13.410 1.00 62.28 128 ASN A CA 1
ATOM 1002 C C . ASN A 1 128 ? 17.383 -1.977 -14.436 1.00 62.28 128 ASN A C 1
ATOM 1004 O O . ASN A 1 128 ? 16.565 -2.120 -15.343 1.00 62.28 128 ASN A O 1
ATOM 1008 N N . ARG A 1 129 ? 18.469 -2.763 -14.331 1.00 62.66 129 ARG A N 1
ATOM 1009 C CA . ARG A 1 129 ? 18.741 -3.904 -15.226 1.00 62.66 129 ARG A CA 1
ATOM 1010 C C . ARG A 1 129 ? 18.282 -5.242 -14.648 1.00 62.66 129 ARG A C 1
ATOM 1012 O O . ARG A 1 129 ? 17.608 -5.984 -15.355 1.00 62.66 129 ARG A O 1
ATOM 1019 N N . ASP A 1 130 ? 18.581 -5.511 -13.376 1.00 64.69 130 ASP A N 1
ATOM 1020 C CA . ASP A 1 130 ? 18.323 -6.827 -12.759 1.00 64.69 130 ASP A CA 1
ATOM 1021 C C . ASP A 1 130 ? 17.207 -6.809 -11.702 1.00 64.69 130 ASP A C 1
ATOM 1023 O O . ASP A 1 130 ? 16.890 -7.837 -11.112 1.00 64.69 130 ASP A O 1
ATOM 1027 N N . GLY A 1 131 ? 16.562 -5.662 -11.474 1.00 61.59 131 GLY A N 1
ATOM 1028 C CA . GLY A 1 131 ? 15.503 -5.483 -10.474 1.00 61.59 131 GLY A CA 1
ATOM 1029 C C . GLY A 1 131 ? 14.300 -6.406 -10.667 1.00 61.59 131 GLY A C 1
ATOM 1030 O O . GLY A 1 131 ? 13.600 -6.726 -9.711 1.00 61.59 131 GLY A O 1
ATOM 1031 N N . LEU A 1 132 ? 14.084 -6.882 -11.895 1.00 64.81 132 LEU A N 1
ATOM 1032 C CA . LEU A 1 132 ? 13.070 -7.885 -12.223 1.00 64.81 132 LEU A CA 1
ATOM 1033 C C . LEU A 1 132 ? 13.396 -9.269 -11.631 1.00 64.81 132 LEU A C 1
ATOM 1035 O O . LEU A 1 132 ? 12.474 -9.970 -11.228 1.00 64.81 132 LEU A O 1
ATOM 1039 N N . PHE A 1 133 ? 14.678 -9.642 -11.529 1.00 65.38 133 PHE A N 1
ATOM 1040 C CA . PHE A 1 133 ? 15.119 -10.928 -10.969 1.00 65.38 133 PHE A CA 1
ATOM 1041 C C . PHE A 1 133 ? 15.043 -10.985 -9.442 1.00 65.38 133 PHE A C 1
ATOM 1043 O O . PHE A 1 133 ? 15.010 -12.072 -8.885 1.00 65.38 133 PHE A O 1
ATOM 1050 N N . TYR A 1 134 ? 15.013 -9.841 -8.753 1.00 62.81 134 TYR A N 1
ATOM 1051 C CA . TYR A 1 134 ? 14.844 -9.813 -7.294 1.00 62.81 134 TYR A CA 1
ATOM 1052 C C . TYR A 1 134 ? 13.383 -9.958 -6.847 1.00 62.81 134 TYR A C 1
ATOM 1054 O O . TYR A 1 134 ? 13.128 -10.138 -5.659 1.00 62.81 134 TYR A O 1
ATOM 1062 N N . VAL A 1 135 ? 12.433 -9.833 -7.777 1.00 62.62 135 VAL A N 1
ATOM 1063 C CA . VAL A 1 135 ? 10.988 -9.836 -7.497 1.00 62.62 135 VAL A CA 1
ATOM 1064 C C . VAL A 1 135 ? 10.293 -11.116 -7.990 1.00 62.62 135 VAL A C 1
ATOM 1066 O O . VAL A 1 135 ? 9.222 -11.445 -7.479 1.00 62.62 135 VAL A O 1
ATOM 1069 N N . LEU A 1 136 ? 10.885 -11.820 -8.962 1.00 61.25 136 LEU A N 1
ATOM 1070 C CA . LEU A 1 136 ? 10.451 -13.131 -9.473 1.00 61.25 136 LEU A CA 1
ATOM 1071 C C . LEU A 1 136 ? 11.019 -14.279 -8.633 1.00 61.25 136 LEU A C 1
ATOM 1073 O O . LEU A 1 136 ? 10.247 -15.231 -8.383 1.00 61.25 136 LEU A O 1
#

pLDDT: mean 78.83, std 8.67, range [52.44, 91.38]

Radius of gyration: 17.0 Å; chains: 1; bounding box: 36×38×43 Å

Foldseek 3Di:
DVVVVVVVVVVVVVVVVLLVDPLVSVLQVQLVVQLVVLLVVLVVLPPPPPPVLSVLLSVLLSCLLVCVVPPDCVVVVVVLVVSVVVLVVSCVVCVPPDDPVSSVVSNVCSPVVSVVSSVLSVLLVVDVPCSSVVND

Sequence (136 aa):
MKSRIITGIIGIVLLIIILILPPIALFIALSAACALAMFELLSTTHATLDRGMLIVSISYSALMPFFIYFESLLPASIITLLYLIIMICLQIYRHNLYSIEQTSFVLLMSLIFPISFSSVAYLRVFNNRDGLFYVL

Secondary structure (DSSP, 8-state):
-HHHHHHHHHHHHHHHHHHHS-HHHHHHHHH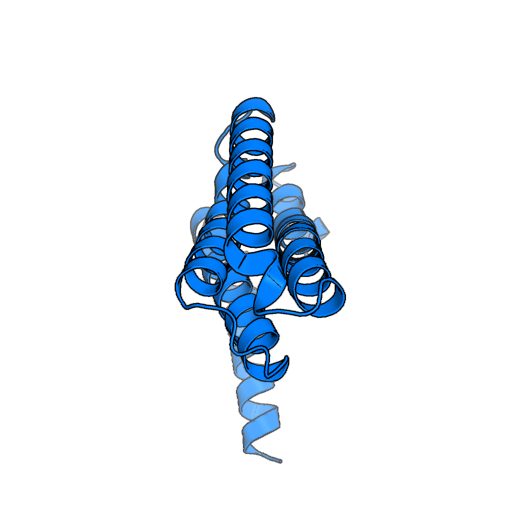HHHHHHHHHHHHHT-----HHHHHHHHHHHHHGGGGGGSSSHHHHHHHHHHHHHHHHHHHHHTTTTS-HHHHHHHHHHHHHHHHHHHHHHHHHHH-TTTTTTTT-